Protein AF-D6Z616-F1 (afdb_monomer)

InterPro domains:
  IPR019534 Protein of unknown function DUF2452 [PF10504] (23-156)
  IPR019534 Protein of unknown function DUF2452 [PTHR14553] (30-149)

Mean predicted aligned error: 14.93 Å

Secondary structure (DSSP, 8-state):
--------PPP------------S-GGG-SS--STTSPPPPHHHHHHHHHHHHHHHHHHHHHHHHHHHHHHHHHHHHHHHHHHHHHHHHHHHHSB-SS---TT-EEEEEE-TTS-EEEESS-GGG-TT--SSEEEEEEEEPTTS-EEESS--SSHHHHHHHHHHHHHHHH--

Sequence (172 aa):
MNDDEKDKLPPAGSQKQSPTLYRGPDRRAPYPVSRMAPAFDLVDLARQIEDADRLIGTSVGGKLQVIAEQVRQLRRQAHEILDNARRDQELHRARCNFRRLPGHTYHLYRRPDGESYFSMLAPEDWRDGPPHEYAGSWRLEADQSWTPMGQGDESGDSEEQQALLSALLEKR

Nearest PDB structures (foldseek):
  1yu2-assembly1_A  TM=6.791E-01  e=6.336E-01  Bordetella phage BMP-1
  2iou-assembly1_D  TM=6.716E-01  e=7.177E-01  Rauchvirus BPP1
  1yu1-assembly1_A-3  TM=6.724E-01  e=8.653E-01  Rauchvirus BPP1
  4b9x-assembly1_A  TM=2.921E-01  e=3.204E+00  Mus musculus

Solvent-accessible surface area (backbone atoms only — not comparable to full-atom values): 10690 Å² total; per-residue (Å²): 143,78,83,80,92,68,83,78,71,78,80,91,65,85,74,80,73,73,78,80,73,83,85,70,63,68,95,71,47,97,57,81,83,52,95,85,45,79,84,81,51,72,66,58,55,51,49,51,51,51,53,48,51,51,52,47,52,55,52,50,52,54,52,52,49,52,52,52,51,51,53,51,50,54,49,51,53,52,50,54,54,51,53,49,53,50,52,35,50,55,59,69,67,35,46,62,96,66,86,89,56,62,79,40,64,36,24,37,30,37,44,96,89,67,53,44,31,54,38,79,60,52,66,82,71,34,93,87,47,58,96,46,53,78,75,40,33,33,30,33,37,89,87,69,45,65,46,77,72,60,74,96,84,63,68,66,60,54,54,51,50,50,52,51,52,51,56,63,66,67,73,115

Radius of gyration: 35.46 Å; Cα contacts (8 Å, |Δi|>4): 122; chains: 1; bounding box: 69×42×90 Å

Organism: Desulfurivibrio alkaliphilus (strain DSM 19089 / UNIQEM U267 / AHT2) (NCBI:txid589865)

Foldseek 3Di:
DDDDPDDDDPDPDPPPPDPDADPDDQVPGPDHPDPPDDDDDPVVVVVVVVVVVVVVVVVVVVVVVVVVVVVVVVVVVVVVVVVQVVVLVVVVPADEPDDDDAPAKWWWFADPVGGIHIDSDDQVNDPVGDPGHTPFMWGQHPVRGTDTPDDPDCPVVVVVVVVVVVVVVVPD

pLDDT: mean 81.72, std 16.9, range [38.5, 98.25]

Structure (mmCIF, N/CA/C/O backbone):
data_AF-D6Z616-F1
#
_entry.id   AF-D6Z616-F1
#
loop_
_atom_site.group_PDB
_atom_site.id
_atom_site.type_symbol
_atom_site.label_atom_id
_atom_site.label_alt_id
_atom_site.label_comp_id
_atom_site.label_asym_id
_atom_site.label_entity_id
_atom_site.label_seq_id
_atom_site.pdbx_PDB_ins_code
_atom_site.Cartn_x
_atom_site.Cartn_y
_atom_site.Cartn_z
_atom_site.occupancy
_atom_site.B_iso_or_equiv
_atom_site.auth_seq_id
_atom_site.auth_comp_id
_atom_site.auth_asym_id
_atom_site.auth_atom_id
_atom_site.pdbx_PDB_model_num
ATOM 1 N N . MET A 1 1 ? -28.692 26.395 -48.668 1.00 38.97 1 MET A N 1
ATOM 2 C CA . MET A 1 1 ? -27.998 27.662 -48.372 1.00 38.97 1 MET A CA 1
ATOM 3 C C . MET A 1 1 ? -27.220 27.463 -47.081 1.00 38.97 1 MET A C 1
ATOM 5 O O . MET A 1 1 ? -27.814 27.581 -46.022 1.00 38.97 1 MET A O 1
ATOM 9 N N . ASN A 1 2 ? -25.964 27.055 -47.021 1.00 38.50 2 ASN A N 1
ATOM 10 C CA . ASN A 1 2 ? -24.908 26.682 -47.967 1.00 38.50 2 ASN A CA 1
ATOM 11 C C . ASN A 1 2 ? -24.137 25.587 -47.191 1.00 38.50 2 ASN A C 1
ATOM 13 O O . ASN A 1 2 ? -23.947 25.738 -45.987 1.00 38.50 2 ASN A O 1
ATOM 17 N N . ASP A 1 3 ? -24.034 24.370 -47.711 1.00 41.19 3 ASP A N 1
ATOM 18 C CA . ASP A 1 3 ? -22.945 23.882 -48.573 1.00 41.19 3 ASP A CA 1
ATOM 19 C C . ASP A 1 3 ? -21.604 23.718 -47.839 1.00 41.19 3 ASP A C 1
ATOM 21 O O . ASP A 1 3 ? -20.953 24.687 -47.458 1.00 41.19 3 ASP A O 1
ATOM 25 N N . ASP A 1 4 ? -21.214 22.444 -47.724 1.00 44.94 4 ASP A N 1
ATOM 26 C CA . ASP A 1 4 ? -19.854 21.950 -47.952 1.00 44.94 4 ASP A CA 1
ATOM 27 C C . ASP A 1 4 ? -18.718 22.539 -47.097 1.00 44.94 4 ASP A C 1
ATOM 29 O O . ASP A 1 4 ? -17.828 23.239 -47.585 1.00 44.94 4 ASP A O 1
ATOM 33 N N . GLU A 1 5 ? -18.624 22.092 -45.843 1.00 50.38 5 GLU A N 1
ATOM 34 C CA . GLU A 1 5 ? -17.333 22.036 -45.146 1.00 50.38 5 GLU A CA 1
ATOM 35 C C . GLU A 1 5 ? -16.535 20.823 -45.662 1.00 50.38 5 GLU A C 1
ATOM 37 O O . GLU A 1 5 ? -16.403 19.785 -45.014 1.00 50.38 5 GLU A O 1
ATOM 42 N N . LYS A 1 6 ? -16.064 20.937 -46.912 1.00 44.47 6 LYS A N 1
ATOM 43 C CA . LYS A 1 6 ? -15.173 19.965 -47.547 1.00 44.47 6 LYS A CA 1
ATOM 44 C C . LYS A 1 6 ? -13.831 19.919 -46.826 1.00 44.47 6 LYS A C 1
ATOM 46 O O . LYS A 1 6 ? -13.030 20.848 -46.913 1.00 44.47 6 LYS A O 1
ATOM 51 N N . ASP A 1 7 ? -13.595 18.788 -46.175 1.00 50.53 7 ASP A N 1
ATOM 52 C CA . ASP A 1 7 ? -12.426 17.927 -46.370 1.00 50.53 7 ASP A CA 1
ATOM 53 C C . ASP A 1 7 ? -11.197 18.647 -46.958 1.00 50.53 7 ASP A C 1
ATOM 55 O O . ASP A 1 7 ? -10.938 18.637 -48.165 1.00 50.53 7 ASP A O 1
ATOM 59 N N . LYS A 1 8 ? -10.435 19.322 -46.092 1.00 52.72 8 LYS A N 1
ATOM 60 C CA . LYS A 1 8 ? -9.136 19.892 -46.452 1.00 52.72 8 LYS A CA 1
ATOM 61 C C . LYS A 1 8 ? -8.039 18.932 -46.009 1.00 52.72 8 LYS A C 1
ATOM 63 O O . LYS A 1 8 ? -7.319 19.172 -45.043 1.00 52.72 8 LYS A O 1
ATOM 68 N N . LEU A 1 9 ? -7.927 17.834 -46.755 1.00 52.28 9 LEU A N 1
ATOM 69 C CA . LEU A 1 9 ? -6.715 17.022 -46.819 1.00 52.28 9 LEU A CA 1
ATOM 70 C C . LEU A 1 9 ? -5.508 17.968 -47.009 1.00 52.28 9 LEU A C 1
ATOM 72 O O . LEU A 1 9 ? -5.563 18.839 -47.888 1.00 52.28 9 LEU A O 1
ATOM 76 N N . PRO A 1 10 ? -4.417 17.854 -46.227 1.00 50.47 10 PRO A N 1
ATOM 77 C CA . PRO A 1 10 ? -3.225 18.643 -46.507 1.00 50.47 10 PRO A CA 1
ATOM 78 C C . PRO A 1 10 ? -2.714 18.281 -47.911 1.00 50.47 10 PRO A C 1
ATOM 80 O O . PRO A 1 10 ? -2.765 17.106 -48.291 1.00 50.47 10 PRO A O 1
ATOM 83 N N . PRO A 1 11 ? -2.240 19.251 -48.716 1.00 45.84 11 PRO A N 1
ATOM 84 C CA . PRO A 1 11 ? -1.792 18.956 -50.067 1.00 45.84 11 PRO A CA 1
ATOM 85 C C . PRO A 1 11 ? -0.631 17.961 -50.006 1.00 45.84 11 PRO A C 1
ATOM 87 O O . PRO A 1 11 ? 0.414 18.244 -49.418 1.00 45.84 11 PRO A O 1
ATOM 90 N N . ALA A 1 12 ? -0.826 16.800 -50.635 1.00 50.97 12 ALA A N 1
ATOM 91 C CA . ALA A 1 12 ? 0.208 15.818 -50.925 1.00 50.97 12 ALA A CA 1
ATOM 92 C C . ALA A 1 12 ? 1.212 16.422 -51.920 1.00 50.97 12 ALA A C 1
ATOM 94 O O . ALA A 1 12 ? 1.193 16.157 -53.117 1.00 50.97 12 ALA A O 1
ATOM 95 N N . GLY A 1 13 ? 2.071 17.297 -51.414 1.00 41.56 13 GLY A N 1
ATOM 96 C CA . GLY A 1 13 ? 3.247 17.789 -52.099 1.00 41.56 13 GLY A CA 1
ATOM 97 C C . GLY A 1 13 ? 4.458 17.270 -51.353 1.00 41.56 13 GLY A C 1
ATOM 98 O O . GLY A 1 13 ? 4.927 17.923 -50.425 1.00 41.56 13 GLY A O 1
ATOM 99 N N . SER A 1 14 ? 4.986 16.111 -51.754 1.00 50.91 14 SER A N 1
ATOM 100 C CA . SER A 1 14 ? 6.368 15.758 -51.435 1.00 50.91 14 SER A CA 1
ATOM 101 C C . SER A 1 14 ? 7.258 16.810 -52.089 1.00 50.91 14 SER A C 1
ATOM 103 O O . SER A 1 14 ? 7.659 16.676 -53.246 1.00 50.91 14 SER A O 1
ATOM 105 N N . GLN A 1 15 ? 7.529 17.901 -51.372 1.00 50.81 15 GLN A N 1
ATOM 106 C CA . GLN A 1 15 ? 8.602 18.809 -51.730 1.00 50.81 15 GLN A CA 1
ATOM 107 C C . GLN A 1 15 ? 9.867 17.955 -51.735 1.00 50.81 15 GLN A C 1
ATOM 109 O O . GLN A 1 15 ? 10.349 17.545 -50.680 1.00 50.81 15 GLN A O 1
ATOM 114 N N . LYS A 1 16 ? 10.370 17.623 -52.929 1.00 52.03 16 LYS A N 1
ATOM 115 C CA . LYS A 1 16 ? 11.712 17.068 -53.094 1.00 52.03 16 LYS A CA 1
ATOM 116 C C . LYS A 1 16 ? 12.668 18.152 -52.616 1.00 52.03 16 LYS A C 1
ATOM 118 O O . LYS A 1 16 ? 13.060 19.020 -53.389 1.00 52.03 16 LYS A O 1
ATOM 123 N N . GLN A 1 17 ? 12.963 18.155 -51.321 1.00 57.00 17 GLN A N 1
ATOM 124 C CA . GLN A 1 17 ? 14.024 18.971 -50.766 1.00 57.00 17 GLN A CA 1
ATOM 125 C C . GLN A 1 17 ? 15.309 18.468 -51.412 1.00 57.00 17 GLN A C 1
ATOM 127 O O . GLN A 1 17 ? 15.776 17.368 -51.118 1.00 57.00 17 GLN A O 1
ATOM 132 N N . SER A 1 18 ? 15.825 19.234 -52.372 1.00 48.22 18 SER A N 1
ATOM 133 C CA . SER A 1 18 ? 17.138 18.980 -52.949 1.00 48.22 18 SER A CA 1
ATOM 134 C C . SER A 1 18 ? 18.137 18.908 -51.794 1.00 48.22 18 SER A C 1
ATOM 136 O O . SER A 1 18 ? 18.150 19.832 -50.975 1.00 48.22 18 SER A O 1
ATOM 138 N N . PRO A 1 19 ? 18.936 17.834 -51.675 1.00 65.12 19 PRO A N 1
ATOM 139 C CA . PRO A 1 19 ? 19.834 17.686 -50.544 1.00 65.12 19 PRO A CA 1
ATOM 140 C C . PRO A 1 19 ? 20.798 18.872 -50.518 1.00 65.12 19 PRO A C 1
ATOM 142 O O . PRO A 1 19 ? 21.464 19.174 -51.511 1.00 65.12 19 PRO A O 1
ATOM 145 N N . THR A 1 20 ? 20.842 19.573 -49.387 1.00 75.12 20 THR A N 1
ATOM 146 C CA . THR A 1 20 ? 21.771 20.681 -49.176 1.00 75.12 20 THR A CA 1
ATOM 147 C C . THR A 1 20 ? 23.192 20.133 -49.262 1.00 75.12 20 THR A C 1
ATOM 149 O O . THR A 1 20 ? 23.643 19.424 -48.364 1.00 75.12 20 THR A O 1
ATOM 152 N N . LEU A 1 21 ? 23.892 20.433 -50.359 1.00 73.19 21 LEU A N 1
ATOM 153 C CA . LEU A 1 21 ? 25.279 20.013 -50.548 1.00 73.19 21 LEU A CA 1
ATOM 154 C C . LEU A 1 21 ? 26.147 20.609 -49.437 1.00 73.19 21 LEU A C 1
ATOM 156 O O . LEU A 1 21 ? 26.070 21.807 -49.144 1.00 73.19 21 LEU A O 1
ATOM 160 N N . TYR A 1 22 ? 26.983 19.771 -48.826 1.00 81.44 22 TYR A N 1
ATOM 161 C CA . TYR A 1 22 ? 27.905 20.207 -47.787 1.00 81.44 22 TYR A CA 1
ATOM 162 C C . TYR A 1 22 ? 28.922 21.190 -48.387 1.00 81.44 22 TYR A C 1
ATOM 164 O O . TYR A 1 22 ? 29.640 20.849 -49.323 1.00 81.44 22 TYR A O 1
ATOM 172 N N . ARG A 1 23 ? 28.974 22.421 -47.859 1.00 82.00 23 ARG A N 1
ATOM 173 C CA . ARG A 1 23 ? 29.867 23.505 -48.330 1.00 82.00 23 ARG A CA 1
ATOM 174 C C . ARG A 1 23 ? 31.095 23.741 -47.437 1.00 82.00 23 ARG A C 1
ATOM 176 O O . ARG A 1 23 ? 31.754 24.769 -47.562 1.00 82.00 23 ARG A O 1
ATOM 183 N N . GLY A 1 24 ? 31.376 22.844 -46.493 1.00 85.38 24 GLY A N 1
ATOM 184 C CA . GLY A 1 24 ? 32.541 22.958 -45.611 1.00 85.38 24 GLY A CA 1
ATOM 185 C C . GLY A 1 24 ? 33.804 22.307 -46.192 1.00 85.38 24 GLY A C 1
ATOM 186 O O . GLY A 1 24 ? 33.772 21.779 -47.299 1.00 85.38 24 GLY A O 1
ATOM 187 N N . PRO A 1 25 ? 34.919 22.311 -45.440 1.00 86.31 25 PRO A N 1
ATOM 188 C CA . PRO A 1 25 ? 36.168 21.689 -45.874 1.00 86.31 25 PRO A CA 1
ATOM 189 C C . PRO A 1 25 ? 36.011 20.191 -46.171 1.00 86.31 25 PRO A C 1
ATOM 191 O O . PRO A 1 25 ? 35.460 19.462 -45.348 1.00 86.31 25 PRO A O 1
ATOM 194 N N . ASP A 1 26 ? 36.605 19.729 -47.270 1.00 81.19 26 ASP A N 1
ATOM 195 C CA . ASP A 1 26 ? 36.571 18.355 -47.803 1.00 81.19 26 ASP A CA 1
ATOM 196 C C . ASP A 1 26 ? 36.727 17.240 -46.756 1.00 81.19 26 ASP A C 1
ATOM 198 O O . ASP A 1 26 ? 35.978 16.268 -46.744 1.00 81.19 26 ASP A O 1
ATOM 202 N N . ARG A 1 27 ? 37.651 17.406 -45.804 1.00 76.75 27 ARG A N 1
ATOM 203 C CA . ARG A 1 27 ? 37.915 16.447 -44.711 1.00 76.75 27 ARG A CA 1
ATOM 204 C C . ARG A 1 27 ? 36.764 16.254 -43.711 1.00 76.75 27 ARG A C 1
ATOM 206 O O . ARG A 1 27 ? 36.860 15.403 -42.837 1.00 76.75 27 ARG A O 1
ATOM 213 N N . ARG A 1 28 ? 35.735 17.099 -43.766 1.00 79.50 28 ARG A N 1
ATOM 214 C CA . ARG A 1 28 ? 34.534 17.045 -42.916 1.00 79.50 28 ARG A CA 1
ATOM 215 C C . ARG A 1 28 ? 33.273 16.730 -43.726 1.00 79.50 28 ARG A C 1
ATOM 217 O O . ARG A 1 28 ? 32.178 16.783 -43.168 1.00 79.50 28 ARG A O 1
ATOM 224 N N . ALA A 1 29 ? 33.413 16.446 -45.022 1.00 80.38 29 ALA A N 1
ATOM 225 C CA . ALA A 1 29 ? 32.287 16.059 -45.852 1.00 80.38 29 ALA A CA 1
ATOM 226 C C . ALA A 1 29 ? 31.724 14.701 -45.383 1.00 80.38 29 ALA A C 1
ATOM 228 O O . ALA A 1 29 ? 32.499 13.792 -45.087 1.00 80.38 29 ALA A O 1
ATOM 229 N N . PRO A 1 30 ? 30.390 14.540 -45.323 1.00 75.50 30 PRO A N 1
ATOM 230 C CA . PRO A 1 30 ? 29.745 13.291 -44.906 1.00 75.50 30 PRO A CA 1
ATOM 231 C C . PRO A 1 30 ? 29.775 12.195 -45.991 1.00 75.50 30 PRO A C 1
ATOM 233 O O . PRO A 1 30 ? 29.226 11.117 -45.797 1.00 75.50 30 PRO A O 1
ATOM 236 N N . TYR A 1 31 ? 30.390 12.476 -47.139 1.00 74.50 31 TYR A N 1
ATOM 237 C CA . TYR A 1 31 ? 30.559 11.589 -48.288 1.00 74.50 31 TYR A CA 1
ATOM 238 C C . TYR A 1 31 ? 31.991 11.736 -48.818 1.00 74.50 31 TYR A C 1
ATOM 240 O O . TYR A 1 31 ? 32.606 12.791 -48.629 1.00 74.50 31 TYR A O 1
ATOM 248 N N . PRO A 1 32 ? 32.556 10.717 -49.484 1.00 78.56 32 PRO A N 1
ATOM 249 C CA . PRO A 1 32 ? 33.906 10.823 -50.009 1.00 78.56 32 PRO A CA 1
ATOM 250 C C . PRO A 1 32 ? 33.983 11.864 -51.123 1.00 78.56 32 PRO A C 1
ATOM 252 O O . PRO A 1 32 ? 33.198 11.873 -52.067 1.00 78.56 32 PRO A O 1
ATOM 255 N N . VAL A 1 33 ? 34.990 12.719 -51.018 1.00 81.75 33 VAL A N 1
ATOM 256 C CA . VAL A 1 33 ? 35.291 13.783 -51.986 1.00 81.75 33 VAL A CA 1
ATOM 257 C C . VAL A 1 33 ? 36.587 13.515 -52.763 1.00 81.75 33 VAL A C 1
ATOM 259 O O . VAL A 1 33 ? 36.999 14.322 -53.588 1.00 81.75 33 VAL A O 1
ATOM 262 N N . SER A 1 34 ? 37.229 12.362 -52.533 1.00 81.19 34 SER A N 1
ATOM 263 C CA . SER A 1 34 ? 38.479 11.943 -53.181 1.00 81.19 34 SER A CA 1
ATOM 264 C C . SER A 1 34 ? 38.357 10.552 -53.804 1.00 81.19 34 SER A C 1
ATOM 266 O O . SER A 1 34 ? 37.686 9.679 -53.262 1.00 81.19 34 SER A O 1
ATOM 268 N N . ARG A 1 35 ? 39.080 10.322 -54.910 1.00 73.88 35 ARG A N 1
ATOM 269 C CA . ARG A 1 35 ? 39.168 9.022 -55.605 1.00 73.88 35 ARG A CA 1
ATOM 270 C C . ARG A 1 35 ? 39.920 7.944 -54.816 1.00 73.88 35 ARG A C 1
ATOM 272 O O . ARG A 1 35 ? 39.786 6.773 -55.141 1.00 73.88 35 ARG A O 1
ATOM 279 N N . MET A 1 36 ? 40.718 8.337 -53.820 1.00 78.44 36 MET A N 1
ATOM 280 C CA . MET A 1 36 ? 41.416 7.411 -52.914 1.00 78.44 36 MET A CA 1
ATOM 281 C C . MET A 1 36 ? 40.661 7.175 -51.601 1.00 78.44 36 MET A C 1
ATOM 283 O O . MET A 1 36 ? 41.160 6.468 -50.729 1.00 78.44 36 MET A O 1
ATOM 287 N N . ALA A 1 37 ? 39.493 7.797 -51.425 1.00 70.31 37 ALA A N 1
ATOM 288 C CA . ALA A 1 37 ? 38.657 7.514 -50.271 1.00 70.31 37 ALA A CA 1
ATOM 289 C C . ALA A 1 37 ? 38.108 6.078 -50.36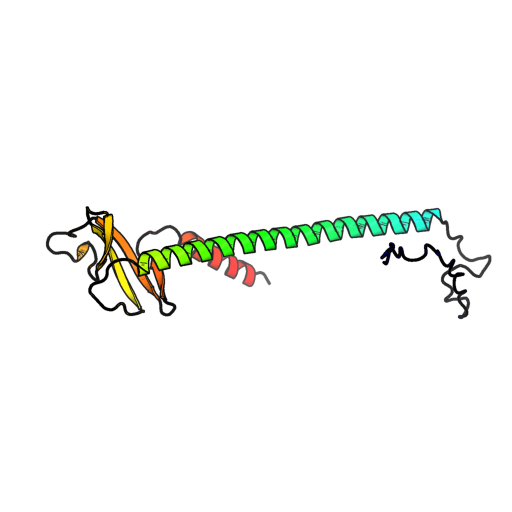8 1.00 70.31 37 ALA A C 1
ATOM 291 O O . ALA A 1 37 ? 37.876 5.596 -51.482 1.00 70.31 37 ALA A O 1
ATOM 292 N N . PRO A 1 38 ? 37.892 5.392 -49.233 1.00 69.19 38 PRO A N 1
ATOM 293 C CA . PRO A 1 38 ? 37.243 4.089 -49.243 1.00 69.19 38 PRO A CA 1
ATOM 294 C C . PRO A 1 38 ? 35.891 4.183 -49.963 1.00 69.19 38 PRO A C 1
ATOM 296 O O . PRO A 1 38 ? 35.141 5.145 -49.770 1.00 69.19 38 PRO A O 1
ATOM 299 N N . ALA A 1 39 ? 35.597 3.199 -50.814 1.00 68.19 39 ALA A N 1
ATOM 300 C CA . ALA A 1 39 ? 34.283 3.084 -51.427 1.00 68.19 39 ALA A CA 1
ATOM 301 C C . ALA A 1 39 ? 33.257 2.862 -50.308 1.00 68.19 39 ALA A C 1
ATOM 303 O O . ALA A 1 39 ? 33.395 1.930 -49.520 1.00 68.19 39 ALA A O 1
ATOM 304 N N . PHE A 1 40 ? 32.260 3.738 -50.210 1.00 66.69 40 PHE A N 1
ATOM 305 C CA . PHE A 1 40 ? 31.110 3.498 -49.347 1.00 66.69 40 PHE A CA 1
ATOM 306 C C . PHE A 1 40 ? 30.190 2.538 -50.095 1.00 66.69 40 PHE A C 1
ATOM 308 O O . PHE A 1 40 ? 29.704 2.861 -51.180 1.00 66.69 40 PHE A O 1
ATOM 315 N N . ASP A 1 41 ? 29.987 1.348 -49.543 1.00 76.62 41 ASP A N 1
ATOM 316 C CA . ASP A 1 41 ? 28.993 0.425 -50.065 1.00 76.62 41 ASP A CA 1
ATOM 317 C C . ASP A 1 41 ? 27.630 0.794 -49.468 1.00 76.62 41 ASP A C 1
ATOM 319 O O . ASP A 1 41 ? 27.459 0.860 -48.248 1.00 76.62 41 ASP A O 1
ATOM 323 N N . LEU A 1 42 ? 26.642 1.054 -50.329 1.00 75.81 42 LEU A N 1
ATOM 324 C CA . LEU A 1 42 ? 25.258 1.262 -49.893 1.00 75.81 42 LEU A CA 1
ATOM 325 C C . LEU A 1 42 ? 24.748 0.052 -49.100 1.00 75.81 42 LEU A C 1
ATOM 327 O O . LEU A 1 42 ? 23.923 0.214 -48.203 1.00 75.81 42 LEU A O 1
ATOM 331 N N . VAL A 1 43 ? 25.270 -1.141 -49.400 1.00 82.19 43 VAL A N 1
ATOM 332 C CA . VAL A 1 43 ? 24.969 -2.373 -48.671 1.00 82.19 43 VAL A CA 1
ATOM 333 C C . VAL A 1 43 ? 25.522 -2.328 -47.243 1.00 82.19 43 VAL A C 1
ATOM 335 O O . VAL A 1 43 ? 24.826 -2.747 -46.320 1.00 82.19 43 VAL A O 1
ATOM 338 N N . ASP A 1 44 ? 26.719 -1.777 -47.024 1.00 83.56 44 ASP A N 1
ATOM 339 C CA . ASP A 1 44 ? 27.305 -1.659 -45.681 1.00 83.56 44 ASP A CA 1
ATOM 340 C C . ASP A 1 44 ? 26.564 -0.626 -44.825 1.00 83.56 44 ASP A C 1
ATOM 342 O O . ASP A 1 44 ? 26.322 -0.867 -43.641 1.00 83.56 44 ASP A O 1
ATOM 346 N N . LEU A 1 45 ? 26.125 0.488 -45.426 1.00 82.75 45 LEU A N 1
ATOM 347 C CA . LEU A 1 45 ? 25.273 1.462 -44.737 1.00 82.75 45 LEU A CA 1
ATOM 348 C C . LEU A 1 45 ? 23.916 0.854 -44.364 1.00 82.75 45 LEU A C 1
ATOM 350 O O . LEU A 1 45 ? 23.449 1.040 -43.242 1.00 82.75 45 LEU A O 1
ATOM 354 N N . ALA A 1 46 ? 23.287 0.119 -45.285 1.00 86.00 46 ALA A N 1
ATOM 355 C CA . ALA A 1 46 ? 22.026 -0.564 -45.013 1.00 86.00 46 ALA A CA 1
ATOM 356 C C . ALA A 1 46 ? 22.176 -1.582 -43.871 1.00 86.00 46 ALA A C 1
ATOM 358 O O . ALA A 1 46 ? 21.348 -1.595 -42.963 1.00 86.00 46 ALA A O 1
ATOM 359 N N . ARG A 1 47 ? 23.273 -2.354 -43.861 1.00 88.50 47 ARG A N 1
ATOM 360 C CA . ARG A 1 47 ? 23.598 -3.297 -4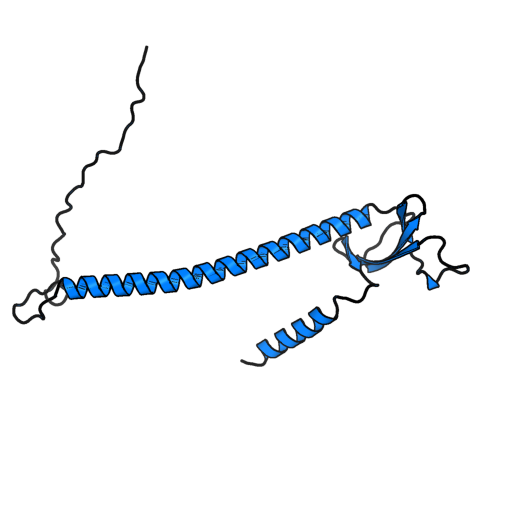2.780 1.00 88.50 47 ARG A CA 1
ATOM 361 C C . ARG A 1 47 ? 23.786 -2.584 -41.438 1.00 88.50 47 ARG A C 1
ATOM 363 O O . ARG A 1 47 ? 23.255 -3.031 -40.431 1.00 88.50 47 ARG A O 1
ATOM 370 N N . GLN A 1 48 ? 24.477 -1.443 -41.424 1.00 89.81 48 GLN A N 1
ATOM 371 C CA . GLN A 1 48 ? 24.660 -0.645 -40.208 1.00 89.81 48 GLN A CA 1
ATOM 372 C C . GLN A 1 48 ? 23.331 -0.106 -39.655 1.00 89.81 48 GLN A C 1
ATOM 374 O O . GLN A 1 48 ? 23.138 -0.088 -38.439 1.00 89.81 48 GLN A O 1
ATOM 379 N N . ILE A 1 49 ? 22.430 0.354 -40.529 1.00 89.62 49 ILE A N 1
ATOM 380 C CA . ILE A 1 49 ? 21.099 0.825 -40.123 1.00 89.62 49 ILE A CA 1
ATOM 381 C C . ILE A 1 49 ? 20.288 -0.339 -39.545 1.00 89.62 49 ILE A C 1
ATOM 383 O O . ILE A 1 49 ? 19.713 -0.197 -38.470 1.00 89.62 49 ILE A O 1
ATOM 387 N N . GLU A 1 50 ? 20.308 -1.499 -40.200 1.00 91.81 50 GLU A N 1
ATOM 388 C CA . GLU A 1 50 ? 19.624 -2.705 -39.725 1.00 91.81 50 GLU A CA 1
ATOM 389 C C . GLU A 1 50 ? 20.139 -3.157 -38.347 1.00 91.81 50 GLU A C 1
ATOM 391 O O . GLU A 1 50 ? 19.349 -3.434 -37.441 1.00 91.81 50 GLU A O 1
ATOM 396 N N . ASP A 1 51 ? 21.461 -3.171 -38.151 1.00 94.12 51 ASP A N 1
ATOM 397 C CA . ASP A 1 51 ? 22.076 -3.501 -36.865 1.00 94.12 51 ASP A CA 1
ATOM 398 C C . ASP A 1 51 ? 21.672 -2.498 -35.773 1.00 94.12 51 ASP A C 1
ATOM 400 O O . ASP A 1 51 ? 21.343 -2.893 -34.648 1.00 94.12 51 ASP A O 1
ATOM 404 N N . ALA A 1 52 ? 21.650 -1.200 -36.095 1.00 93.56 52 ALA A N 1
ATOM 405 C CA . ALA A 1 52 ? 21.214 -0.160 -35.169 1.00 93.56 52 ALA A CA 1
ATOM 406 C C . ALA A 1 52 ? 19.738 -0.330 -34.779 1.00 93.56 52 ALA A C 1
ATOM 408 O O . ALA A 1 52 ? 19.422 -0.320 -33.586 1.00 93.56 52 ALA A O 1
ATOM 409 N N . ASP A 1 53 ? 18.849 -0.558 -35.747 1.00 94.62 53 ASP A N 1
ATOM 410 C CA . ASP A 1 53 ? 17.421 -0.780 -35.509 1.00 94.62 53 ASP A CA 1
ATOM 411 C C . ASP A 1 53 ? 17.184 -2.027 -34.652 1.00 94.62 53 ASP A C 1
ATOM 413 O O . ASP A 1 53 ? 16.373 -2.007 -33.719 1.00 94.62 53 ASP A O 1
ATOM 417 N N . ARG A 1 54 ? 17.949 -3.100 -34.887 1.00 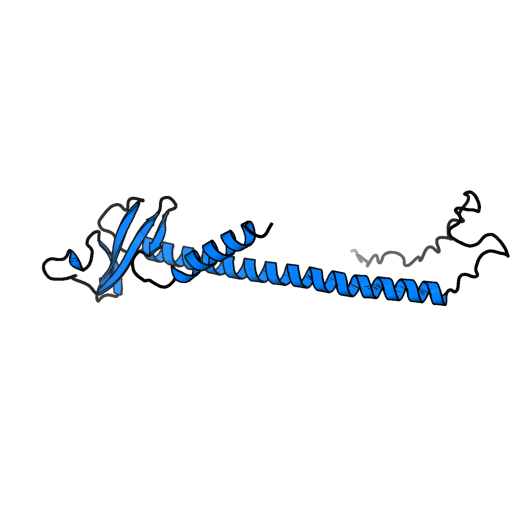93.75 54 ARG A N 1
ATOM 418 C CA . ARG A 1 54 ? 17.896 -4.315 -34.068 1.00 93.75 54 ARG A CA 1
ATOM 419 C C . ARG A 1 54 ? 18.289 -4.041 -32.617 1.00 93.75 54 ARG A C 1
ATOM 421 O O . ARG A 1 54 ? 17.591 -4.489 -31.705 1.00 93.75 54 ARG A O 1
ATOM 428 N N . LEU A 1 55 ? 19.385 -3.316 -32.385 1.00 95.06 55 LEU A N 1
ATOM 429 C CA . LEU A 1 55 ? 19.842 -2.961 -31.035 1.00 95.06 55 LEU A CA 1
ATOM 430 C C . LEU A 1 55 ? 18.869 -2.014 -30.324 1.00 95.06 55 LEU A C 1
ATOM 432 O O . LEU A 1 55 ? 18.636 -2.143 -29.120 1.00 95.06 55 LEU A O 1
ATOM 436 N N . ILE A 1 56 ? 18.272 -1.076 -31.060 1.00 95.56 56 ILE A N 1
ATOM 437 C CA . ILE A 1 56 ? 17.227 -0.199 -30.529 1.00 95.56 56 ILE A CA 1
ATOM 438 C C . ILE A 1 56 ? 16.011 -1.039 -30.138 1.00 95.56 56 ILE A C 1
ATOM 440 O O . ILE A 1 56 ? 15.514 -0.886 -29.024 1.00 95.56 56 ILE A O 1
ATOM 444 N N . GLY A 1 57 ? 15.576 -1.970 -30.989 1.00 94.44 57 GLY A N 1
ATOM 445 C CA . GLY A 1 57 ? 14.456 -2.865 -30.707 1.00 94.44 57 GLY A CA 1
ATOM 446 C C . GLY A 1 57 ? 14.658 -3.686 -29.430 1.00 94.44 57 GLY A C 1
ATOM 447 O O . GLY A 1 57 ? 13.770 -3.724 -28.576 1.00 94.44 57 GLY A O 1
ATOM 448 N N . THR A 1 58 ? 15.841 -4.282 -29.243 1.00 94.75 58 THR A N 1
ATOM 449 C CA . THR A 1 58 ? 16.151 -5.048 -28.022 1.00 94.75 58 THR A CA 1
ATOM 450 C C . THR A 1 58 ? 16.227 -4.151 -26.785 1.00 94.75 58 THR A C 1
ATOM 452 O O . THR A 1 58 ? 15.648 -4.484 -25.748 1.00 94.75 58 THR A O 1
ATOM 455 N N . SER A 1 59 ? 16.880 -2.988 -26.890 1.00 95.44 59 SER A N 1
ATOM 456 C CA . SER A 1 59 ? 17.004 -2.020 -25.792 1.00 95.44 59 SER A CA 1
ATOM 457 C C . SER A 1 59 ? 15.645 -1.466 -25.356 1.00 95.44 59 SER A C 1
ATOM 459 O O . SER A 1 59 ? 15.342 -1.414 -24.162 1.00 95.44 59 SER A O 1
ATOM 461 N N . VAL A 1 60 ? 14.799 -1.078 -26.314 1.00 97.50 60 VAL A N 1
ATOM 462 C CA . VAL A 1 60 ? 13.445 -0.568 -26.059 1.00 97.50 60 VAL A CA 1
ATOM 463 C C . VAL A 1 60 ? 12.568 -1.661 -25.457 1.00 97.50 60 VAL A C 1
ATOM 465 O O . VAL A 1 60 ? 11.896 -1.394 -24.463 1.00 97.50 60 VAL A O 1
ATOM 468 N N . GLY A 1 61 ? 12.623 -2.891 -25.978 1.00 96.06 61 GLY A N 1
ATOM 469 C CA . GLY A 1 61 ? 11.891 -4.030 -25.418 1.00 96.06 61 GLY A CA 1
ATOM 470 C C . GLY A 1 61 ? 12.217 -4.265 -23.940 1.00 96.06 61 GLY A C 1
ATOM 471 O O . GLY A 1 61 ? 11.307 -4.340 -23.114 1.00 96.06 61 GLY A O 1
ATOM 472 N N . GLY A 1 62 ? 13.506 -4.273 -23.584 1.00 96.06 62 GLY A N 1
ATOM 473 C CA . GLY A 1 62 ? 13.946 -4.411 -22.192 1.00 96.06 62 GLY A CA 1
ATOM 474 C C . GLY A 1 62 ? 13.469 -3.264 -21.291 1.00 96.06 62 GLY A C 1
ATOM 475 O O . GLY A 1 62 ? 12.962 -3.502 -20.196 1.00 96.06 62 GLY A O 1
ATOM 476 N N . LYS A 1 63 ? 13.558 -2.011 -21.757 1.00 96.88 63 LYS A N 1
ATOM 477 C CA . LYS A 1 63 ? 13.072 -0.842 -20.997 1.00 96.88 63 LYS A CA 1
ATOM 478 C C . LYS A 1 63 ? 11.559 -0.882 -20.780 1.00 96.88 63 LYS A C 1
ATOM 480 O O . LYS A 1 63 ? 11.094 -0.620 -19.673 1.00 96.88 63 LYS A O 1
ATOM 485 N N . LEU A 1 64 ? 10.793 -1.234 -21.812 1.00 98.12 64 LEU A N 1
ATOM 486 C CA . LEU A 1 64 ? 9.340 -1.372 -21.709 1.00 98.12 64 LEU A CA 1
ATOM 487 C C . LEU A 1 64 ? 8.943 -2.513 -20.769 1.00 98.12 64 LEU A C 1
ATOM 489 O O . LEU A 1 64 ? 7.963 -2.377 -20.042 1.00 98.12 64 LEU A O 1
ATOM 493 N N . GLN A 1 65 ? 9.715 -3.601 -20.723 1.00 97.81 65 GLN A N 1
ATOM 494 C CA . GLN A 1 65 ? 9.494 -4.685 -19.767 1.00 97.81 65 GLN A CA 1
ATOM 495 C C . GLN A 1 65 ? 9.661 -4.214 -18.314 1.00 97.81 65 GLN A C 1
ATOM 497 O O . GLN A 1 65 ? 8.822 -4.541 -17.475 1.00 97.81 65 GLN A O 1
ATOM 502 N N . VAL A 1 66 ? 10.691 -3.411 -18.020 1.00 97.69 66 VAL A N 1
ATOM 503 C CA . VAL A 1 66 ? 10.889 -2.818 -16.684 1.00 97.69 66 VAL A CA 1
ATOM 504 C C . VAL A 1 66 ? 9.713 -1.917 -16.307 1.00 97.69 66 VAL A C 1
ATOM 506 O O . VAL A 1 66 ? 9.153 -2.063 -15.221 1.00 97.69 66 VAL A O 1
ATOM 509 N N . ILE A 1 67 ? 9.290 -1.033 -17.216 1.00 97.75 67 ILE A N 1
ATOM 510 C CA . ILE A 1 67 ? 8.138 -0.146 -16.987 1.00 97.75 67 ILE A CA 1
ATOM 511 C C . ILE A 1 67 ? 6.865 -0.966 -16.746 1.00 97.75 67 ILE A C 1
ATOM 513 O O . ILE A 1 67 ? 6.093 -0.662 -15.838 1.00 97.75 67 ILE A O 1
ATOM 517 N N . ALA A 1 68 ? 6.640 -2.026 -17.525 1.00 97.56 68 ALA A N 1
ATOM 518 C CA . ALA A 1 68 ? 5.478 -2.890 -17.355 1.00 97.56 68 ALA A CA 1
ATOM 519 C C . ALA A 1 68 ? 5.452 -3.549 -15.969 1.00 97.56 68 ALA A C 1
ATOM 521 O O . ALA A 1 68 ? 4.385 -3.631 -15.359 1.00 97.56 68 ALA A O 1
ATOM 522 N N . GLU A 1 69 ? 6.603 -3.979 -15.448 1.00 98.00 69 GLU A N 1
ATOM 523 C CA . GLU A 1 69 ? 6.676 -4.549 -14.102 1.00 98.00 69 GLU A CA 1
ATOM 524 C C . GLU A 1 69 ? 6.415 -3.503 -13.016 1.00 98.00 69 GLU A C 1
ATOM 526 O O . GLU A 1 69 ? 5.625 -3.751 -12.106 1.00 98.00 69 GLU A O 1
ATOM 531 N N . GLN A 1 70 ? 6.971 -2.300 -13.156 1.00 97.88 70 GLN A N 1
ATOM 532 C CA . GLN A 1 70 ? 6.687 -1.189 -12.243 1.00 97.88 70 GLN A CA 1
ATOM 533 C C . GLN A 1 70 ? 5.192 -0.844 -12.218 1.00 97.88 70 GLN A C 1
ATOM 535 O O . GLN A 1 70 ? 4.609 -0.671 -11.152 1.00 97.88 70 GLN A O 1
ATOM 540 N N . VAL A 1 71 ? 4.526 -0.816 -13.377 1.00 98.00 71 VAL A N 1
ATOM 541 C CA . VAL A 1 71 ? 3.073 -0.590 -13.448 1.00 98.00 71 VAL A CA 1
ATOM 542 C C . VAL A 1 71 ? 2.298 -1.701 -12.735 1.00 98.00 71 VAL A C 1
ATOM 544 O O . VAL A 1 71 ? 1.300 -1.419 -12.072 1.00 98.00 71 VAL A O 1
ATOM 547 N N . ARG A 1 72 ? 2.731 -2.963 -12.834 1.00 97.75 72 ARG A N 1
ATOM 548 C CA . ARG A 1 72 ? 2.097 -4.068 -12.093 1.00 97.75 72 ARG A CA 1
ATOM 549 C C . ARG A 1 72 ? 2.287 -3.923 -10.588 1.00 97.75 72 ARG A C 1
ATOM 551 O O . ARG A 1 72 ? 1.325 -4.135 -9.856 1.00 97.75 72 ARG A O 1
ATOM 558 N N . GLN A 1 73 ? 3.481 -3.543 -10.140 1.00 97.75 73 GLN A N 1
ATOM 559 C CA . GLN A 1 73 ? 3.764 -3.264 -8.729 1.00 97.75 73 GLN A CA 1
ATOM 560 C C . GLN A 1 73 ? 2.867 -2.145 -8.198 1.00 97.75 73 GLN A C 1
ATOM 562 O O . GLN A 1 73 ? 2.149 -2.359 -7.227 1.00 97.75 73 GLN A O 1
ATOM 567 N N . LEU A 1 74 ? 2.809 -1.009 -8.901 1.00 98.25 74 LEU A N 1
ATOM 568 C CA . LEU A 1 74 ? 1.945 0.114 -8.529 1.00 98.25 74 LEU A CA 1
ATOM 569 C C . LEU A 1 74 ? 0.470 -0.289 -8.466 1.00 98.25 74 LEU A C 1
ATOM 571 O O . LEU A 1 74 ? -0.253 0.139 -7.572 1.00 98.25 74 LEU A O 1
ATOM 575 N N . ARG A 1 75 ? 0.013 -1.142 -9.392 1.00 98.00 75 ARG A N 1
ATOM 576 C CA . ARG A 1 75 ? -1.349 -1.681 -9.340 1.00 98.00 75 ARG A CA 1
ATOM 577 C C . ARG A 1 75 ? -1.574 -2.511 -8.083 1.00 98.00 75 ARG A C 1
ATOM 579 O O . ARG A 1 75 ? -2.602 -2.305 -7.454 1.00 98.00 75 ARG A O 1
ATOM 586 N N . ARG A 1 76 ? -0.663 -3.417 -7.710 1.00 97.50 76 ARG A N 1
ATOM 587 C CA . ARG A 1 76 ? -0.802 -4.221 -6.478 1.00 97.50 76 ARG A CA 1
ATOM 588 C C . ARG A 1 76 ? -0.890 -3.331 -5.241 1.00 97.50 76 ARG A C 1
ATOM 590 O O . ARG A 1 76 ? -1.875 -3.417 -4.519 1.00 97.50 76 ARG A O 1
ATOM 597 N N . GLN A 1 77 ? 0.035 -2.383 -5.110 1.00 96.88 77 GLN A N 1
ATOM 598 C CA . GLN A 1 77 ? 0.036 -1.415 -4.010 1.00 96.88 77 GLN A CA 1
ATOM 599 C C . GLN A 1 77 ? -1.269 -0.610 -3.950 1.00 96.88 77 GLN A C 1
ATOM 601 O O . GLN A 1 77 ? -1.822 -0.390 -2.879 1.00 96.88 77 GLN A O 1
ATOM 606 N N . ALA A 1 78 ? -1.806 -0.193 -5.101 1.00 97.19 78 ALA A N 1
ATOM 607 C CA . ALA A 1 78 ? -3.082 0.513 -5.137 1.00 97.19 78 ALA A CA 1
ATOM 608 C C . ALA A 1 78 ? -4.254 -0.357 -4.644 1.00 97.19 78 ALA A C 1
ATOM 610 O O . ALA A 1 78 ? -5.128 0.161 -3.953 1.00 97.19 78 ALA A O 1
ATOM 611 N N . HIS A 1 79 ? -4.279 -1.655 -4.969 1.00 97.31 79 HIS A N 1
ATOM 612 C CA . HIS A 1 79 ? -5.311 -2.567 -4.459 1.00 97.31 79 HIS A CA 1
ATOM 613 C C . HIS A 1 79 ? -5.182 -2.757 -2.944 1.00 97.31 79 HIS A C 1
ATOM 615 O O . HIS A 1 79 ? -6.177 -2.620 -2.243 1.00 97.31 79 HIS A O 1
ATOM 621 N N . GLU A 1 80 ? -3.966 -2.959 -2.435 1.00 95.81 80 GLU A N 1
ATOM 622 C CA . GLU A 1 80 ? -3.701 -3.078 -0.993 1.00 95.81 80 GLU A CA 1
ATOM 623 C C . GLU A 1 80 ? -4.180 -1.838 -0.224 1.00 95.81 80 GLU A C 1
ATOM 625 O O . GLU A 1 80 ? -4.877 -1.952 0.783 1.00 95.81 80 GLU A O 1
ATOM 630 N N . ILE A 1 81 ? -3.883 -0.636 -0.731 1.00 95.19 81 ILE A N 1
ATOM 631 C CA . ILE A 1 81 ? -4.345 0.623 -0.128 1.00 95.19 81 ILE A CA 1
ATOM 632 C C . ILE A 1 81 ? -5.878 0.698 -0.107 1.00 95.19 81 ILE A C 1
ATOM 634 O O . ILE A 1 81 ? -6.457 1.135 0.888 1.00 95.19 81 ILE A O 1
ATOM 638 N N . LEU A 1 82 ? -6.549 0.280 -1.184 1.00 95.75 82 LEU A N 1
ATOM 639 C CA . LEU A 1 82 ? -8.012 0.289 -1.259 1.00 95.75 82 LEU A CA 1
ATOM 640 C C . LEU A 1 82 ? -8.647 -0.718 -0.297 1.00 95.75 82 LEU A C 1
ATOM 642 O O . LEU A 1 82 ? -9.633 -0.384 0.363 1.00 95.75 82 LEU A O 1
ATOM 646 N N . ASP A 1 83 ? -8.082 -1.918 -0.189 1.00 95.69 83 ASP A N 1
ATOM 647 C CA . ASP A 1 83 ? -8.560 -2.950 0.729 1.00 95.69 83 ASP A CA 1
ATOM 648 C C . ASP A 1 83 ? -8.368 -2.521 2.187 1.00 95.69 83 ASP A C 1
ATOM 650 O O . ASP A 1 83 ? -9.284 -2.664 3.003 1.00 95.69 83 ASP A O 1
ATOM 654 N N . ASN A 1 84 ? -7.228 -1.900 2.501 1.00 92.94 84 ASN A N 1
ATOM 655 C CA . ASN A 1 84 ? -6.968 -1.313 3.813 1.00 92.94 84 ASN A CA 1
ATOM 656 C C . ASN A 1 84 ? -7.966 -0.197 4.132 1.00 92.94 84 ASN A C 1
ATOM 658 O O . ASN A 1 84 ? -8.628 -0.245 5.167 1.00 92.94 84 ASN A O 1
ATOM 662 N N . ALA A 1 85 ? -8.177 0.741 3.206 1.00 93.81 85 ALA A N 1
ATOM 663 C CA . ALA A 1 85 ? -9.144 1.819 3.386 1.00 93.81 85 ALA A CA 1
ATOM 664 C C . ALA A 1 85 ? -10.576 1.293 3.573 1.00 93.81 85 ALA A C 1
ATOM 666 O O . ALA A 1 85 ? -11.341 1.829 4.378 1.00 93.81 85 ALA A O 1
ATOM 667 N N . ARG A 1 86 ? -10.959 0.233 2.852 1.00 94.88 86 ARG A N 1
ATOM 668 C CA . ARG A 1 86 ? -12.262 -0.417 3.019 1.00 94.88 86 ARG A CA 1
ATOM 669 C C . ARG A 1 86 ? -12.395 -1.045 4.405 1.00 94.88 86 ARG A C 1
ATOM 671 O O . ARG A 1 86 ? -13.407 -0.816 5.066 1.00 94.88 86 ARG A O 1
ATOM 678 N N . ARG A 1 87 ? -11.388 -1.798 4.850 1.00 93.44 87 ARG A N 1
ATOM 679 C CA . ARG A 1 87 ? -11.361 -2.407 6.185 1.00 93.44 87 ARG A CA 1
ATOM 680 C C . ARG A 1 87 ? -11.469 -1.342 7.271 1.00 93.44 87 ARG A C 1
ATOM 682 O O . ARG A 1 87 ? -12.309 -1.459 8.160 1.00 93.44 87 ARG A O 1
ATOM 689 N N . ASP A 1 88 ? -10.696 -0.269 7.153 1.00 93.69 88 ASP A N 1
ATOM 690 C CA . ASP A 1 88 ? -10.728 0.846 8.095 1.00 93.69 88 ASP A CA 1
ATOM 691 C C . ASP A 1 88 ? -12.112 1.496 8.147 1.00 93.69 88 ASP A C 1
ATOM 693 O O . ASP A 1 88 ? -12.633 1.762 9.228 1.00 93.69 88 ASP A O 1
ATOM 697 N N . GLN A 1 89 ? -12.761 1.700 6.996 1.00 93.62 89 GLN A N 1
ATOM 698 C CA . GLN A 1 89 ? -14.135 2.206 6.947 1.00 93.62 89 GLN A CA 1
ATOM 699 C C . GLN A 1 89 ? -15.133 1.263 7.627 1.00 93.62 89 GLN A C 1
ATOM 701 O O . GLN A 1 89 ? -16.027 1.728 8.336 1.00 93.62 89 GLN A O 1
ATOM 706 N N . GLU A 1 90 ? -15.011 -0.048 7.419 1.00 92.19 90 GLU A N 1
ATOM 707 C CA . GLU A 1 90 ? -15.863 -1.052 8.064 1.00 92.19 90 GLU A CA 1
ATOM 708 C C . GLU A 1 90 ? -15.680 -1.038 9.593 1.00 92.19 90 GLU A C 1
ATOM 710 O O . GLU A 1 90 ? -16.668 -1.012 10.332 1.00 92.19 90 GLU A O 1
ATOM 715 N N . LEU A 1 91 ? -14.441 -0.933 10.079 1.00 92.75 91 LEU A N 1
ATOM 716 C CA . LEU A 1 91 ? -14.134 -0.791 11.506 1.00 92.75 91 LEU A CA 1
ATOM 717 C C . LEU A 1 91 ? -14.640 0.549 12.064 1.00 92.75 91 LEU A C 1
ATOM 719 O O . LEU A 1 91 ? -15.234 0.612 13.145 1.00 92.75 91 LEU A O 1
ATOM 723 N N . HIS A 1 92 ? -14.502 1.648 11.323 1.00 93.00 92 HIS A N 1
ATOM 724 C CA . HIS A 1 92 ? -15.069 2.945 11.714 1.00 93.00 92 HIS A CA 1
ATOM 725 C C . HIS A 1 92 ? -16.594 2.908 11.850 1.00 93.00 92 HIS A C 1
ATOM 727 O O . HIS A 1 92 ? -17.132 3.529 12.765 1.00 93.00 92 HIS A O 1
ATOM 733 N N . ARG A 1 93 ? -17.288 2.111 11.029 1.00 91.50 93 ARG A N 1
ATOM 734 C CA . ARG A 1 93 ? -18.748 1.921 11.102 1.00 91.50 93 ARG A CA 1
ATOM 735 C C . ARG A 1 93 ? -19.215 1.049 12.271 1.00 91.50 93 ARG A C 1
ATOM 737 O O . ARG A 1 93 ? -20.388 1.136 12.631 1.00 91.50 93 ARG A O 1
ATOM 744 N N . ALA A 1 94 ? -18.348 0.223 12.860 1.00 91.75 94 ALA A N 1
ATOM 745 C CA . ALA A 1 94 ? -18.716 -0.625 13.995 1.00 91.75 94 ALA A CA 1
ATOM 746 C C . ALA A 1 94 ? -19.262 0.210 15.167 1.00 91.75 94 ALA A C 1
ATOM 748 O O . ALA A 1 94 ? -18.795 1.322 15.433 1.00 91.75 94 ALA A O 1
ATOM 749 N N . ARG A 1 95 ? -20.246 -0.311 15.909 1.00 90.25 95 ARG A N 1
ATOM 750 C CA . ARG A 1 95 ? -20.830 0.447 17.026 1.00 90.25 95 ARG A CA 1
ATOM 751 C C . ARG A 1 95 ? -19.809 0.657 18.140 1.00 90.25 95 ARG A C 1
ATOM 753 O O . ARG A 1 95 ? -18.984 -0.206 18.431 1.00 90.25 95 ARG A O 1
ATOM 760 N N . CYS A 1 96 ? -19.865 1.820 18.775 1.00 87.69 96 CYS A N 1
ATOM 761 C CA . CYS A 1 96 ? -18.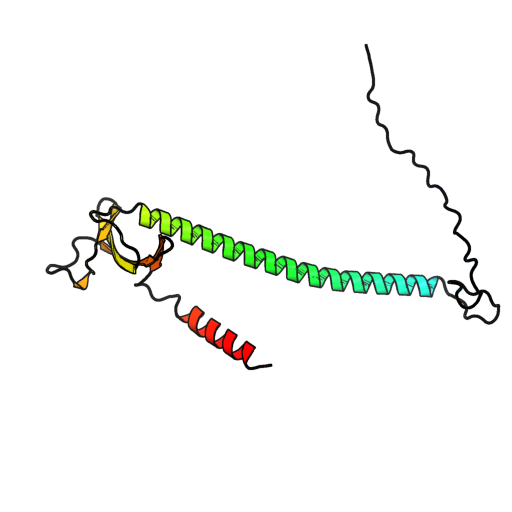939 2.188 19.834 1.00 87.69 96 CYS A CA 1
ATOM 762 C C . CYS A 1 96 ? -19.655 3.074 20.853 1.00 87.69 96 CYS A C 1
ATOM 764 O O . CYS A 1 96 ? -20.203 4.111 20.487 1.00 87.69 96 CYS A O 1
ATOM 766 N N . ASN A 1 97 ? -19.649 2.662 22.122 1.00 89.00 97 ASN A N 1
ATOM 767 C CA . ASN A 1 97 ? -20.297 3.403 23.213 1.00 89.00 97 ASN A CA 1
ATOM 768 C C . ASN A 1 97 ? -19.372 4.452 23.856 1.00 89.00 97 ASN A C 1
ATOM 770 O O . ASN A 1 97 ? -19.784 5.167 24.765 1.00 89.00 97 ASN A O 1
ATOM 774 N N . PHE A 1 98 ? -18.120 4.537 23.408 1.00 87.75 98 PHE A N 1
ATOM 775 C CA . PHE A 1 98 ? -17.109 5.465 23.906 1.00 87.75 98 PHE A CA 1
ATOM 776 C C . PHE A 1 98 ? -16.487 6.263 22.758 1.00 87.75 98 PHE A C 1
ATOM 778 O O . PHE A 1 98 ? -16.587 5.897 21.585 1.00 87.75 98 PHE A O 1
ATOM 785 N N . ARG A 1 99 ? -15.814 7.367 23.091 1.00 88.56 99 ARG A N 1
ATOM 786 C CA . ARG A 1 99 ? -15.017 8.112 22.116 1.00 88.56 99 ARG A CA 1
ATOM 787 C C . ARG A 1 99 ? -13.711 7.364 21.857 1.00 88.56 99 ARG A C 1
ATOM 789 O O . ARG A 1 99 ? -12.970 7.083 22.795 1.00 88.56 99 ARG A O 1
ATOM 796 N N . ARG A 1 100 ? -13.426 7.075 20.589 1.00 90.31 100 ARG A N 1
ATOM 797 C CA . ARG A 1 100 ? -12.168 6.447 20.174 1.00 90.31 100 ARG A CA 1
ATOM 798 C C . ARG A 1 100 ? -11.040 7.478 20.216 1.00 90.31 100 ARG A C 1
ATOM 800 O O . ARG A 1 100 ? -11.209 8.604 19.744 1.00 90.31 100 ARG A O 1
ATOM 807 N N . LEU A 1 101 ? -9.919 7.095 20.809 1.00 92.44 101 LEU A N 1
ATOM 808 C CA . LEU A 1 101 ? -8.716 7.899 20.976 1.00 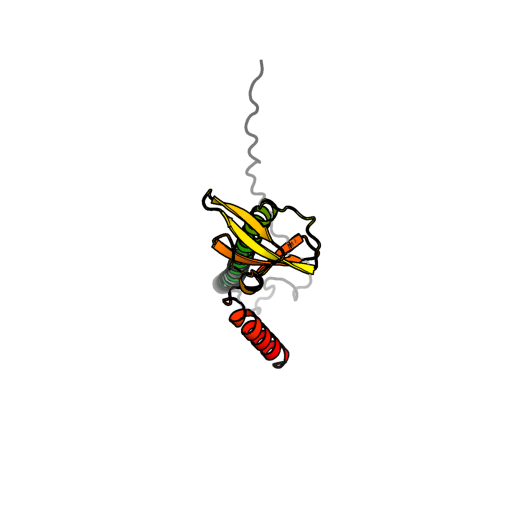92.44 101 LEU A CA 1
ATOM 809 C C . LEU A 1 101 ? -7.562 7.175 20.263 1.00 92.44 101 LEU A C 1
ATOM 811 O O . LEU A 1 101 ? -7.378 5.977 20.493 1.00 92.44 101 LEU A O 1
ATOM 815 N N . PRO A 1 102 ? -6.798 7.867 19.403 1.00 94.19 102 PRO A N 1
ATOM 816 C CA . PRO A 1 102 ? -5.596 7.298 18.802 1.00 94.19 102 PRO A CA 1
ATOM 817 C C . PRO A 1 102 ? -4.587 6.822 19.855 1.00 94.19 102 PRO A C 1
ATOM 819 O O . PRO A 1 102 ? -4.464 7.427 20.919 1.00 94.19 102 PRO A O 1
ATOM 822 N N . GLY A 1 103 ? -3.863 5.749 19.548 1.00 92.25 103 GLY A N 1
ATOM 823 C CA . GLY A 1 103 ? -2.883 5.097 20.418 1.00 92.25 103 GLY A CA 1
ATOM 824 C C . GLY A 1 103 ? -3.454 3.998 21.318 1.00 92.25 103 GLY A C 1
ATOM 825 O O . GLY A 1 103 ? -2.683 3.276 21.948 1.00 92.25 103 GLY A O 1
ATOM 826 N N . HIS A 1 104 ? -4.778 3.833 21.373 1.00 92.06 104 HIS A N 1
ATOM 827 C CA . HIS A 1 104 ? -5.420 2.793 22.176 1.00 92.06 104 HIS A CA 1
ATOM 828 C C . HIS A 1 104 ? -5.784 1.554 21.355 1.00 92.06 104 HIS A C 1
ATOM 830 O O . HIS A 1 104 ? -6.119 1.638 20.169 1.00 92.06 104 HIS A O 1
ATOM 836 N N . THR A 1 105 ? -5.750 0.404 22.028 1.00 93.31 105 THR A N 1
ATOM 837 C CA . THR A 1 105 ? -6.207 -0.880 21.493 1.00 93.31 105 THR A CA 1
ATOM 838 C C . THR A 1 105 ? -7.677 -1.093 21.828 1.00 93.31 105 THR A C 1
ATOM 840 O O . THR A 1 105 ? -8.122 -0.841 22.948 1.00 93.31 105 THR A O 1
ATOM 843 N N . TYR A 1 106 ? -8.421 -1.566 20.839 1.00 94.00 106 TYR A N 1
ATOM 844 C CA . TYR A 1 106 ? -9.836 -1.869 20.917 1.00 94.00 106 TYR A CA 1
ATOM 845 C C . TYR A 1 106 ? -10.091 -3.283 20.398 1.00 94.00 106 TYR A C 1
ATOM 847 O O . TYR A 1 106 ? -9.480 -3.736 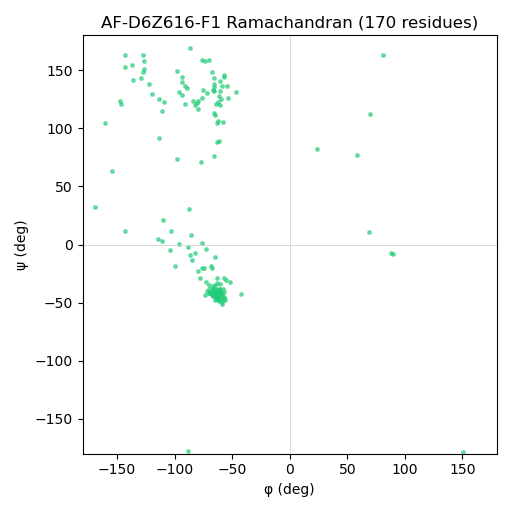19.432 1.00 94.00 106 TYR A O 1
ATOM 855 N N . HIS A 1 107 ? -11.029 -3.975 21.028 1.00 93.25 107 HIS A N 1
ATOM 856 C CA . HIS A 1 107 ? -11.371 -5.363 20.742 1.00 93.25 107 HIS A CA 1
ATOM 857 C C . HIS A 1 107 ? -12.745 -5.407 20.069 1.00 93.25 107 HIS A C 1
ATOM 859 O O . HIS A 1 107 ? -13.712 -4.869 20.619 1.00 93.25 107 HIS A O 1
ATOM 865 N N . LEU A 1 108 ? -12.841 -5.988 18.869 1.00 93.31 108 LEU A N 1
ATOM 866 C CA . LEU A 1 108 ? -14.109 -6.097 18.139 1.00 93.31 108 LEU A CA 1
ATOM 867 C C . LEU A 1 108 ? -14.811 -7.392 18.524 1.00 93.31 108 LEU A C 1
ATOM 869 O O . LEU A 1 108 ? -14.215 -8.470 18.514 1.00 93.31 108 LEU A O 1
ATOM 873 N N . TYR A 1 109 ? -16.105 -7.274 18.774 1.00 93.25 109 TYR A N 1
ATOM 874 C CA . TYR A 1 109 ? -16.985 -8.395 19.048 1.00 93.25 109 TYR A CA 1
ATOM 875 C C . TYR A 1 109 ? -18.185 -8.362 18.105 1.00 93.25 109 TYR A C 1
ATOM 877 O O . TYR A 1 109 ? -18.625 -7.287 17.681 1.00 93.25 109 TYR A O 1
ATOM 885 N N . ARG A 1 110 ? -18.735 -9.536 17.791 1.00 93.69 110 ARG A N 1
ATOM 886 C CA . ARG A 1 110 ? -19.899 -9.695 16.914 1.00 93.69 110 ARG A CA 1
ATOM 887 C C . ARG A 1 110 ? -21.097 -10.220 17.694 1.00 93.69 110 ARG A C 1
ATOM 889 O O . ARG A 1 110 ? -21.034 -11.262 18.343 1.00 93.69 110 ARG A O 1
ATOM 896 N N . ARG A 1 111 ? -22.207 -9.487 17.618 1.00 92.94 111 ARG A N 1
ATOM 897 C CA . ARG A 1 111 ? -23.486 -9.899 18.208 1.00 92.94 111 ARG A CA 1
ATOM 898 C C . ARG A 1 111 ? -24.129 -11.022 17.385 1.00 92.94 111 ARG A C 1
ATOM 900 O O . ARG A 1 111 ? -23.878 -11.094 16.182 1.00 92.94 111 ARG A O 1
ATOM 907 N N . PRO A 1 112 ? -25.029 -11.825 17.982 1.00 90.62 112 PRO A N 1
ATOM 908 C CA . PRO A 1 112 ? -25.816 -12.819 17.245 1.00 90.62 112 PRO A CA 1
ATOM 909 C C . PRO A 1 112 ? -26.610 -12.216 16.075 1.00 90.62 112 PRO A C 1
ATOM 911 O O . PRO A 1 112 ? -26.779 -12.863 15.049 1.00 90.62 112 PRO A O 1
ATOM 914 N N . ASP A 1 113 ? -27.021 -10.950 16.203 1.00 89.94 113 ASP A N 1
ATOM 915 C CA . ASP A 1 113 ? -27.750 -10.196 15.172 1.00 89.94 113 ASP A CA 1
ATOM 916 C C . ASP A 1 113 ? -26.866 -9.780 13.974 1.00 89.94 113 ASP A C 1
ATOM 918 O O . ASP A 1 113 ? -27.345 -9.165 13.024 1.00 89.94 113 ASP A O 1
ATOM 922 N N . GLY A 1 114 ? -25.560 -10.069 14.022 1.00 86.31 114 GLY A N 1
ATOM 923 C CA . GLY A 1 114 ? -24.581 -9.726 12.987 1.00 86.31 114 GLY A CA 1
ATOM 924 C C . GLY A 1 114 ? -23.938 -8.343 13.135 1.00 86.31 114 GLY A C 1
ATOM 925 O O . GLY A 1 114 ? -22.986 -8.040 12.417 1.00 86.31 114 GLY A O 1
ATOM 926 N N . GLU A 1 115 ? -24.396 -7.505 14.072 1.00 91.12 115 GLU A N 1
ATOM 927 C CA . GLU A 1 115 ? -23.770 -6.206 14.347 1.00 91.12 115 GLU A CA 1
ATOM 928 C C . GLU A 1 115 ? -22.407 -6.361 15.051 1.00 91.12 115 GLU A C 1
ATOM 930 O O . GLU A 1 115 ? -22.289 -7.032 16.082 1.00 91.12 115 GLU A O 1
ATOM 935 N N . SER A 1 116 ? -21.386 -5.673 14.533 1.00 93.06 116 SER A N 1
ATOM 936 C CA . SER A 1 116 ? -20.055 -5.586 15.148 1.00 93.06 116 SER A CA 1
ATOM 937 C C . SER A 1 116 ? -19.933 -4.348 16.043 1.00 93.06 116 SER A C 1
ATOM 939 O O . SER A 1 116 ? -20.381 -3.256 15.674 1.00 93.06 116 SER A O 1
ATOM 941 N N . TYR A 1 117 ? -19.285 -4.489 17.200 1.00 93.88 117 TYR A N 1
ATOM 942 C CA . TYR A 1 117 ? -19.035 -3.381 18.126 1.00 93.88 117 TYR A CA 1
ATOM 943 C C . TYR A 1 117 ? -17.665 -3.487 18.802 1.00 93.88 117 TYR A C 1
ATOM 945 O O . TYR A 1 117 ? -17.137 -4.581 18.992 1.00 93.88 117 TYR A O 1
ATOM 953 N N . PHE A 1 118 ? -17.102 -2.342 19.186 1.00 94.31 118 PHE A N 1
ATOM 954 C CA . PHE A 1 118 ? -15.832 -2.283 19.909 1.00 94.31 118 PHE A CA 1
ATOM 955 C C . PHE A 1 118 ? -16.015 -2.238 21.428 1.00 94.31 118 PHE A C 1
ATOM 957 O O . PHE A 1 118 ? -16.913 -1.569 21.946 1.00 94.31 118 PHE A O 1
ATOM 964 N N . SER A 1 119 ? -15.098 -2.896 22.134 1.00 91.50 119 SER A N 1
ATOM 965 C CA . SER A 1 119 ? -14.891 -2.814 23.581 1.00 91.50 119 SER A CA 1
ATOM 966 C C . SER A 1 119 ? -13.430 -2.475 23.890 1.00 91.50 119 SER A C 1
ATOM 968 O O . SER A 1 119 ? -12.542 -2.725 23.078 1.00 91.50 119 SER A O 1
ATOM 970 N N . MET A 1 120 ? -13.175 -1.923 25.076 1.00 90.88 120 MET A N 1
ATOM 971 C CA . MET A 1 120 ? -11.817 -1.750 25.613 1.00 90.88 120 MET A CA 1
ATOM 972 C C . MET A 1 120 ? -11.319 -2.984 26.380 1.00 90.88 120 MET A C 1
ATOM 974 O O . MET A 1 120 ? -10.157 -3.020 26.756 1.00 90.88 120 MET A O 1
ATOM 978 N N . LEU A 1 121 ? -12.190 -3.966 26.631 1.00 90.25 121 LEU A N 1
ATOM 979 C CA . LEU A 1 121 ? -11.851 -5.193 27.356 1.00 90.25 121 LEU A CA 1
ATOM 980 C C . LEU A 1 121 ? -11.457 -6.301 26.379 1.00 90.25 121 LEU A C 1
ATOM 982 O O . LEU A 1 121 ? -12.222 -6.599 25.447 1.00 90.25 121 LEU A O 1
ATOM 986 N N . ALA A 1 122 ? -10.299 -6.916 26.617 1.00 90.31 122 ALA A N 1
ATOM 987 C CA . ALA A 1 122 ? -9.869 -8.113 25.911 1.00 90.31 122 ALA A CA 1
ATOM 988 C C . ALA A 1 122 ? -10.734 -9.320 26.322 1.00 90.31 122 ALA A C 1
ATOM 990 O O . ALA A 1 122 ? -11.367 -9.272 27.382 1.00 90.31 122 ALA A O 1
ATOM 991 N N . PRO A 1 123 ? -10.804 -10.396 25.515 1.00 89.12 123 PRO A N 1
ATOM 992 C CA . PRO A 1 123 ? -11.567 -11.603 25.851 1.00 89.12 123 PRO A CA 1
ATOM 993 C C . PRO A 1 123 ? -11.239 -12.178 27.236 1.00 89.12 123 PRO A C 1
ATOM 995 O O . PRO A 1 123 ? -12.123 -12.703 27.910 1.00 89.12 123 PRO A O 1
ATOM 998 N N . GLU A 1 124 ? -9.990 -12.030 27.672 1.00 88.31 124 GLU A N 1
ATOM 999 C CA . GLU A 1 124 ? -9.453 -12.532 28.936 1.00 88.31 124 GLU A CA 1
ATOM 1000 C C . GLU A 1 124 ? -9.822 -11.651 30.141 1.00 88.31 124 GLU A C 1
ATOM 1002 O O . GLU A 1 124 ? -9.850 -12.133 31.271 1.00 88.31 124 GLU A O 1
ATOM 1007 N N . ASP A 1 125 ? -10.142 -10.375 29.911 1.00 89.81 125 ASP A N 1
ATOM 1008 C CA . ASP A 1 125 ? -10.491 -9.416 30.969 1.00 89.81 125 ASP A CA 1
ATOM 1009 C C . ASP A 1 125 ? -11.961 -9.524 31.410 1.00 89.81 125 ASP A C 1
ATOM 1011 O O . ASP A 1 125 ? -12.398 -8.871 32.367 1.00 89.81 125 ASP A O 1
ATOM 1015 N N . TRP A 1 126 ? -12.761 -10.337 30.716 1.00 88.38 126 TRP A N 1
ATOM 1016 C CA . TRP A 1 126 ? -14.151 -10.576 31.081 1.00 88.38 126 TRP A CA 1
ATOM 1017 C C . TRP A 1 126 ? -14.254 -11.593 32.218 1.00 88.38 126 TRP A C 1
ATOM 1019 O O . TRP A 1 126 ? -13.826 -12.736 32.091 1.00 88.38 126 TRP A O 1
ATOM 1029 N N . ARG A 1 127 ? -14.907 -11.201 33.318 1.00 82.88 127 ARG A N 1
ATOM 1030 C CA . ARG A 1 127 ? -15.061 -12.048 34.518 1.00 82.88 127 ARG A CA 1
ATOM 1031 C C . ARG A 1 127 ? -15.785 -13.371 34.254 1.00 82.88 127 ARG A C 1
ATOM 1033 O O . ARG A 1 127 ? -15.356 -14.394 34.771 1.00 82.88 127 ARG A O 1
ATOM 1040 N N . ASP A 1 128 ? -16.843 -13.333 33.447 1.00 84.00 128 ASP A N 1
ATOM 1041 C CA . ASP A 1 128 ? -17.674 -14.497 33.101 1.00 84.00 128 ASP A CA 1
ATOM 1042 C C . ASP A 1 128 ? -17.478 -14.925 31.631 1.00 84.00 128 ASP A C 1
ATOM 1044 O O . ASP A 1 128 ? -18.329 -15.591 31.043 1.00 84.00 128 ASP A O 1
ATOM 1048 N N . GLY A 1 129 ? -16.352 -14.524 31.027 1.00 81.12 129 GLY A N 1
ATOM 1049 C CA . GLY A 1 129 ? -16.080 -14.685 29.600 1.00 81.12 129 GLY A CA 1
ATOM 1050 C C . GLY A 1 129 ? -16.733 -13.606 28.722 1.00 81.12 129 GLY A C 1
ATOM 1051 O O . GLY A 1 129 ? -17.614 -12.863 29.172 1.00 81.12 129 GLY A O 1
ATOM 1052 N N . PRO A 1 130 ? -16.274 -13.458 27.466 1.00 85.12 130 PRO A N 1
ATOM 1053 C CA . PRO A 1 130 ? -16.782 -12.430 26.573 1.00 85.12 130 PRO A CA 1
ATOM 1054 C C . PRO A 1 130 ? -18.256 -12.698 26.235 1.00 85.12 130 PRO A C 1
ATOM 1056 O O . PRO A 1 130 ? -18.622 -13.827 25.907 1.00 85.12 130 PRO A O 1
ATOM 1059 N N . PRO A 1 131 ? -19.122 -11.670 26.258 1.00 85.88 131 PRO A N 1
ATOM 1060 C CA . PRO A 1 131 ? -20.558 -11.845 26.023 1.00 85.88 131 PRO A CA 1
ATOM 1061 C C . PRO A 1 131 ? -20.892 -12.261 24.581 1.00 85.88 131 PRO A C 1
ATOM 1063 O O . PRO A 1 131 ? -21.989 -12.746 24.305 1.00 85.88 131 PRO A O 1
ATOM 1066 N N . HIS A 1 132 ? -19.970 -12.023 23.648 1.00 91.31 132 HIS A N 1
ATOM 1067 C CA . HIS A 1 132 ? -20.161 -12.124 22.207 1.00 91.31 132 HIS A CA 1
ATOM 1068 C C . HIS A 1 132 ? -18.896 -12.677 21.535 1.00 91.31 132 HIS A C 1
ATOM 1070 O O . HIS A 1 132 ? -17.821 -12.670 22.136 1.00 91.31 132 HIS A O 1
ATOM 1076 N N . GLU A 1 133 ? -19.020 -13.156 20.293 1.00 92.25 133 GLU A N 1
ATOM 1077 C CA . GLU A 1 133 ? -17.901 -13.743 19.545 1.00 92.25 133 GLU A CA 1
ATOM 1078 C C . GLU A 1 133 ? -16.795 -12.702 19.348 1.00 92.25 133 GLU A C 1
ATOM 1080 O O . GLU A 1 133 ? -17.054 -11.588 18.885 1.00 92.25 133 GLU A O 1
ATOM 1085 N N . TYR A 1 134 ? -15.566 -13.061 19.712 1.00 92.31 134 TYR A N 1
ATOM 1086 C CA . TYR A 1 134 ? -14.400 -12.208 19.540 1.00 92.31 134 TYR A CA 1
ATOM 1087 C C . TYR A 1 134 ? -13.895 -12.282 18.097 1.00 92.31 134 TYR A C 1
ATOM 1089 O O . TYR A 1 134 ? -13.547 -13.355 17.610 1.00 92.31 134 TYR A O 1
ATOM 1097 N N . ALA A 1 135 ? -13.843 -11.133 17.423 1.00 90.88 135 ALA A N 1
ATOM 1098 C CA . ALA A 1 135 ? -13.423 -11.036 16.028 1.00 90.88 135 ALA A CA 1
ATOM 1099 C C . ALA A 1 135 ? -11.964 -10.577 15.865 1.00 90.88 135 ALA A C 1
ATOM 1101 O O . ALA A 1 135 ? -11.397 -10.755 14.791 1.00 90.88 135 ALA A O 1
ATOM 1102 N N . GLY A 1 136 ? -11.361 -9.971 16.894 1.00 92.50 136 GLY A N 1
ATOM 1103 C CA . GLY A 1 136 ? -9.965 -9.533 16.862 1.00 92.50 136 GLY A CA 1
ATOM 1104 C C . GLY A 1 136 ? -9.665 -8.321 17.745 1.00 92.50 136 GLY A C 1
ATOM 1105 O O . GLY A 1 136 ? -10.537 -7.764 18.421 1.00 92.50 136 GLY A O 1
ATOM 1106 N N . SER A 1 137 ? -8.409 -7.889 17.708 1.00 93.56 137 SER A N 1
ATOM 1107 C CA . SER A 1 137 ? -7.927 -6.676 18.372 1.00 93.56 137 SER A CA 1
ATOM 1108 C C . SER A 1 137 ? -7.317 -5.745 17.343 1.00 93.56 137 SER A C 1
ATOM 1110 O O . SER A 1 137 ? -6.552 -6.200 16.495 1.00 93.56 137 SER A O 1
ATOM 1112 N N . TRP A 1 138 ? -7.594 -4.451 17.452 1.00 94.38 138 TRP A N 1
ATOM 1113 C CA . TRP A 1 138 ? -7.019 -3.427 16.589 1.00 94.38 138 TRP A CA 1
ATOM 1114 C C . TRP A 1 138 ? -6.572 -2.221 17.401 1.00 94.38 138 TRP A C 1
ATOM 1116 O O . TRP A 1 138 ? -7.256 -1.795 18.330 1.00 94.38 138 TRP A O 1
ATOM 1126 N N . ARG A 1 139 ? -5.442 -1.633 17.024 1.00 94.44 139 ARG A N 1
ATOM 1127 C CA . ARG A 1 139 ? -4.973 -0.353 17.542 1.00 94.44 139 ARG A CA 1
ATOM 1128 C C . ARG A 1 139 ? -5.384 0.754 16.585 1.00 94.44 139 ARG A C 1
ATOM 1130 O O . ARG A 1 139 ? -5.170 0.636 15.382 1.00 94.44 139 ARG A O 1
ATOM 1137 N N . LEU A 1 140 ? -5.977 1.814 17.126 1.00 94.62 140 LEU A N 1
ATOM 1138 C CA . LEU A 1 140 ? -6.286 3.006 16.344 1.00 94.62 140 LEU A CA 1
ATOM 1139 C C . LEU A 1 140 ? -5.038 3.882 16.255 1.00 94.62 140 LEU A C 1
ATOM 1141 O O . LEU A 1 140 ? -4.541 4.340 17.283 1.00 94.62 140 LEU A O 1
ATOM 1145 N N . GLU A 1 141 ? -4.554 4.143 15.050 1.00 94.81 141 GLU A N 1
ATOM 1146 C CA . GLU A 1 141 ? -3.372 4.972 14.824 1.00 94.81 141 GLU A CA 1
ATOM 1147 C C . GLU A 1 141 ? -3.711 6.470 14.743 1.00 94.81 141 GLU A C 1
ATOM 1149 O O . GLU A 1 141 ? -4.873 6.888 14.675 1.00 94.81 141 GLU A O 1
ATOM 1154 N N . ALA A 1 142 ? -2.674 7.313 14.763 1.00 94.00 142 ALA A N 1
ATOM 1155 C CA . ALA A 1 142 ? -2.814 8.770 14.691 1.00 94.00 142 ALA A CA 1
ATOM 1156 C C . ALA A 1 142 ? -3.438 9.257 13.370 1.00 94.00 142 ALA A C 1
ATOM 1158 O O . ALA A 1 142 ? -4.123 10.281 13.356 1.00 94.00 142 ALA A O 1
ATOM 1159 N N . ASP A 1 143 ? -3.237 8.514 12.283 1.00 92.62 143 ASP A N 1
ATOM 1160 C CA . ASP A 1 143 ? -3.791 8.777 10.952 1.00 92.62 143 ASP A CA 1
ATOM 1161 C C . ASP A 1 143 ? -5.202 8.190 10.747 1.00 92.62 143 ASP A C 1
ATOM 1163 O O . ASP A 1 143 ? -5.737 8.260 9.644 1.00 92.62 143 ASP A O 1
ATOM 1167 N N . GLN A 1 144 ? -5.827 7.671 11.814 1.00 90.81 144 GLN A N 1
ATOM 1168 C CA . GLN A 1 144 ? -7.130 6.993 11.808 1.00 90.81 144 GLN A CA 1
ATOM 1169 C C . GLN A 1 144 ? -7.154 5.627 11.106 1.00 90.81 144 GLN A C 1
ATOM 1171 O O . GLN A 1 144 ? -8.247 5.078 10.925 1.00 90.81 144 GLN A O 1
ATOM 1176 N N . SER A 1 145 ? -6.000 5.062 10.750 1.00 92.94 145 SER A N 1
ATOM 1177 C CA . SER A 1 145 ? -5.914 3.671 10.299 1.00 92.94 145 SER A CA 1
ATOM 1178 C C . SER A 1 145 ? -6.017 2.692 11.473 1.00 92.94 145 SER A C 1
ATOM 1180 O O . SER A 1 145 ? -5.809 3.058 12.640 1.00 92.94 145 SER A O 1
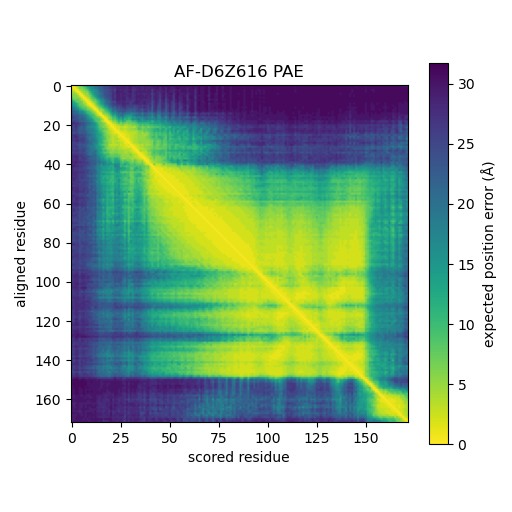ATOM 1182 N N . TRP A 1 146 ? -6.380 1.445 11.174 1.00 93.06 146 TRP A N 1
ATOM 1183 C CA . TRP A 1 146 ? -6.469 0.376 12.163 1.00 93.06 146 TRP A CA 1
ATOM 1184 C C . TRP A 1 146 ? -5.385 -0.675 11.947 1.00 93.06 146 TRP A C 1
ATOM 1186 O O . TRP A 1 146 ? -5.417 -1.434 10.980 1.00 93.06 146 TRP A O 1
ATOM 1196 N N . THR A 1 147 ? -4.479 -0.797 12.915 1.00 92.88 147 THR A N 1
ATOM 1197 C CA . THR A 1 147 ? -3.454 -1.848 12.913 1.00 92.88 147 THR A CA 1
ATOM 1198 C C . THR A 1 147 ? -3.980 -3.079 13.652 1.00 92.88 147 THR A C 1
ATOM 1200 O O . THR A 1 147 ? -4.318 -2.964 14.835 1.00 92.88 147 THR A O 1
ATOM 1203 N N . PRO A 1 148 ? -4.073 -4.264 13.022 1.00 92.12 148 PRO A N 1
ATOM 1204 C CA . PRO A 1 148 ? -4.457 -5.485 13.723 1.00 92.12 148 PRO A CA 1
ATOM 1205 C C . PRO A 1 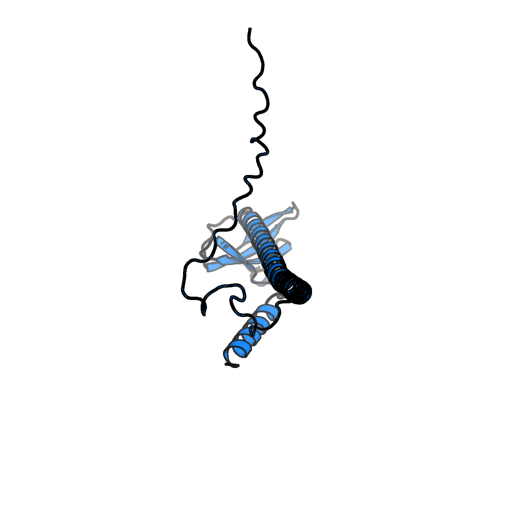148 ? -3.384 -5.869 14.756 1.00 92.12 148 PRO A C 1
ATOM 1207 O O . PRO A 1 148 ? -2.196 -5.900 14.460 1.00 92.12 148 PRO A O 1
ATOM 1210 N N . MET A 1 149 ? -3.811 -6.172 15.981 1.00 86.81 149 MET A N 1
ATOM 1211 C CA . MET A 1 149 ? -2.941 -6.543 17.110 1.00 86.81 149 MET A CA 1
ATOM 1212 C C . MET A 1 149 ? -2.967 -8.050 17.412 1.00 86.81 149 MET A C 1
ATOM 1214 O O . MET A 1 149 ? -2.253 -8.510 18.296 1.00 86.81 149 MET A O 1
ATOM 1218 N N . GLY A 1 150 ? -3.813 -8.818 16.719 1.00 67.00 150 GLY A N 1
ATOM 1219 C CA . GLY A 1 150 ? -4.119 -10.205 17.068 1.00 67.00 150 GLY A CA 1
ATOM 1220 C C . GLY A 1 150 ? -4.575 -11.042 15.880 1.00 67.00 150 GLY A C 1
ATOM 1221 O O . GLY A 1 150 ? -5.708 -11.507 15.857 1.00 67.00 150 GLY A O 1
ATOM 1222 N N . GLN A 1 151 ? -3.683 -11.212 14.909 1.00 47.44 151 GLN A N 1
ATOM 1223 C CA . GLN A 1 151 ? -3.570 -12.391 14.050 1.00 47.44 151 GLN A CA 1
ATOM 1224 C C . GLN A 1 151 ? -2.153 -12.338 13.479 1.00 47.44 151 GLN A C 1
ATOM 1226 O O . GLN A 1 151 ? -1.829 -11.461 12.682 1.00 47.44 151 GLN A O 1
ATOM 1231 N N . GLY A 1 152 ? -1.274 -13.191 14.002 1.00 47.94 152 GLY A N 1
ATOM 1232 C CA . GLY A 1 152 ? 0.035 -13.390 13.403 1.00 47.94 152 GLY A CA 1
ATOM 1233 C C . GLY A 1 152 ? -0.172 -14.020 12.038 1.00 47.94 152 GLY A C 1
ATOM 1234 O O . GLY A 1 152 ? -0.692 -15.124 11.995 1.00 47.94 152 GLY A O 1
ATOM 1235 N N . ASP A 1 153 ? 0.149 -13.272 10.984 1.00 43.19 153 ASP A N 1
ATOM 1236 C CA . ASP A 1 153 ? 0.527 -13.773 9.654 1.00 43.19 153 ASP A CA 1
ATOM 1237 C C . ASP A 1 153 ? 1.085 -12.645 8.749 1.00 43.19 153 ASP A C 1
ATOM 1239 O O . ASP A 1 153 ? 0.932 -12.698 7.541 1.00 43.19 153 ASP A O 1
ATOM 1243 N N . GLU A 1 154 ? 1.765 -11.618 9.291 1.00 45.97 154 GLU A N 1
ATOM 1244 C CA . GLU A 1 154 ? 2.552 -10.651 8.474 1.00 45.97 154 GLU A CA 1
ATOM 1245 C C . GLU A 1 154 ? 3.865 -10.187 9.150 1.00 45.97 154 GLU A C 1
ATOM 1247 O O . GLU A 1 154 ? 4.535 -9.254 8.703 1.00 45.97 154 GLU A O 1
ATOM 1252 N N . SER A 1 155 ? 4.283 -10.842 10.240 1.00 45.97 155 SER A N 1
ATOM 1253 C CA . SER A 1 155 ? 5.563 -10.538 10.906 1.00 45.97 155 SER A CA 1
ATOM 1254 C C . SER A 1 155 ? 6.761 -11.271 10.286 1.00 45.97 155 SER A C 1
ATOM 1256 O O . SER A 1 155 ? 7.892 -10.877 10.545 1.00 45.97 155 SER A O 1
ATOM 1258 N N . GLY A 1 156 ? 6.532 -12.283 9.437 1.00 46.75 156 GLY A N 1
ATOM 1259 C CA . GLY A 1 156 ? 7.602 -12.957 8.687 1.00 46.75 156 GLY A CA 1
ATOM 1260 C C . GLY A 1 156 ? 8.149 -12.093 7.549 1.00 46.75 156 GLY A C 1
ATOM 1261 O O . GLY A 1 156 ? 9.357 -11.923 7.419 1.00 46.75 156 GLY A O 1
ATOM 1262 N N . ASP A 1 157 ? 7.261 -11.441 6.799 1.00 50.81 157 ASP A N 1
ATOM 1263 C CA . ASP A 1 157 ? 7.662 -10.640 5.641 1.00 50.81 157 ASP A CA 1
ATOM 1264 C C . ASP A 1 157 ? 8.413 -9.370 6.048 1.00 50.81 157 ASP A C 1
ATOM 1266 O O . ASP A 1 157 ? 9.351 -8.966 5.369 1.00 50.81 157 ASP A O 1
ATOM 1270 N N . SER A 1 158 ? 8.055 -8.747 7.174 1.00 58.75 158 SER A N 1
ATOM 1271 C CA . SER A 1 158 ? 8.703 -7.506 7.619 1.00 58.75 158 SER A CA 1
ATOM 1272 C C . SER A 1 158 ? 10.141 -7.732 8.099 1.00 58.75 158 SER A C 1
ATOM 1274 O O . SER A 1 158 ? 11.023 -6.947 7.755 1.00 58.75 158 SER A O 1
ATOM 1276 N N . GLU A 1 159 ? 10.405 -8.801 8.858 1.00 61.62 159 GLU A N 1
ATOM 1277 C CA . GLU A 1 159 ? 11.758 -9.133 9.327 1.00 61.62 159 GLU A CA 1
ATOM 1278 C C . GLU A 1 159 ? 12.644 -9.636 8.179 1.00 61.62 159 GLU A C 1
ATOM 1280 O O . GLU A 1 159 ? 13.800 -9.223 8.067 1.00 61.62 159 GLU A O 1
ATOM 1285 N N . GLU A 1 160 ? 12.097 -10.447 7.268 1.00 61.44 160 GLU A N 1
ATOM 1286 C CA . GLU A 1 160 ? 12.812 -10.908 6.073 1.00 61.44 160 GLU A CA 1
ATOM 1287 C C . GLU A 1 160 ? 13.103 -9.762 5.095 1.00 61.44 160 GLU A C 1
ATOM 1289 O O . GLU A 1 160 ? 14.217 -9.661 4.577 1.00 61.44 160 GLU A O 1
ATOM 1294 N N . GLN A 1 161 ? 12.153 -8.845 4.878 1.00 64.19 161 GLN A N 1
ATOM 1295 C CA . GLN A 1 161 ? 12.368 -7.653 4.053 1.00 64.19 161 GLN A CA 1
ATOM 1296 C C . GLN A 1 161 ? 13.387 -6.703 4.688 1.00 64.19 161 GLN A C 1
ATOM 1298 O O . GLN A 1 161 ? 14.227 -6.151 3.976 1.00 64.19 161 GLN A O 1
ATOM 1303 N N . GLN A 1 162 ? 13.363 -6.530 6.013 1.00 70.00 162 GLN A N 1
ATOM 1304 C CA . GLN A 1 162 ? 14.360 -5.731 6.733 1.00 70.00 162 GLN A CA 1
ATOM 1305 C C . GLN A 1 162 ? 15.755 -6.364 6.672 1.00 70.00 162 GLN A C 1
ATOM 1307 O O . GLN A 1 162 ? 16.731 -5.648 6.436 1.00 70.00 162 GLN A O 1
ATOM 1312 N N . ALA A 1 163 ? 15.856 -7.688 6.810 1.00 76.44 163 ALA A N 1
ATOM 1313 C CA . ALA A 1 163 ? 17.107 -8.429 6.665 1.00 76.44 163 ALA A CA 1
ATOM 1314 C C . ALA A 1 163 ? 17.640 -8.405 5.219 1.00 76.44 163 ALA A C 1
ATOM 1316 O O . ALA A 1 163 ? 18.846 -8.313 4.990 1.00 76.44 163 ALA A O 1
ATOM 1317 N N . LEU A 1 164 ? 16.754 -8.439 4.221 1.00 76.12 164 LEU A N 1
ATOM 1318 C CA . LEU A 1 164 ? 17.125 -8.318 2.812 1.00 76.12 164 LEU A CA 1
ATOM 1319 C C . LEU A 1 164 ? 17.605 -6.897 2.477 1.00 76.12 164 LEU A C 1
ATOM 1321 O O . LEU A 1 164 ? 18.591 -6.727 1.757 1.00 76.12 164 LEU A O 1
ATOM 1325 N N . LEU A 1 165 ? 16.930 -5.874 3.012 1.00 76.31 165 LEU A N 1
ATOM 1326 C CA . LEU A 1 165 ? 17.312 -4.471 2.851 1.00 76.31 165 LEU A CA 1
ATOM 1327 C C . LEU A 1 165 ? 18.664 -4.175 3.500 1.00 76.31 165 LEU A C 1
ATOM 1329 O O . LEU A 1 165 ? 19.500 -3.519 2.876 1.00 76.31 165 LEU A O 1
ATOM 1333 N N . SER A 1 166 ? 18.908 -4.676 4.714 1.00 86.69 166 SER A N 1
ATOM 1334 C CA . SER A 1 166 ? 20.206 -4.516 5.373 1.00 86.69 166 SER A CA 1
ATOM 1335 C C . SER A 1 166 ? 21.320 -5.226 4.596 1.00 86.69 166 SER A C 1
ATOM 1337 O O . SER A 1 166 ? 22.348 -4.609 4.316 1.00 86.69 166 SER A O 1
ATOM 1339 N N . ALA A 1 167 ? 21.086 -6.454 4.124 1.00 84.00 167 ALA A N 1
ATOM 1340 C CA . ALA A 1 167 ? 22.055 -7.205 3.323 1.00 84.00 167 ALA A CA 1
ATOM 1341 C C . ALA A 1 167 ? 22.384 -6.539 1.970 1.00 84.00 167 ALA A C 1
ATOM 1343 O O . ALA A 1 167 ? 23.514 -6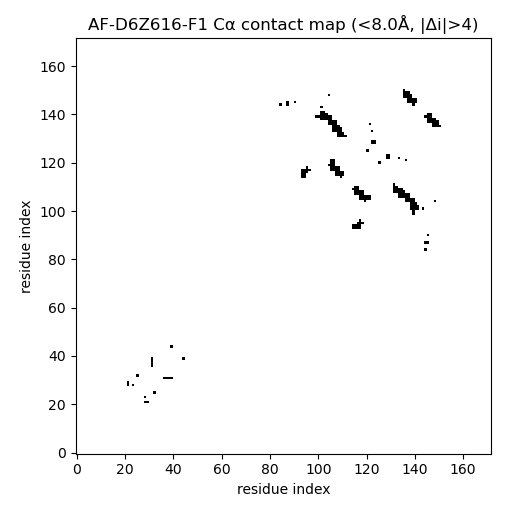.631 1.484 1.00 84.00 167 ALA A O 1
ATOM 1344 N N . LEU A 1 168 ? 21.415 -5.859 1.346 1.00 79.94 168 LEU A N 1
ATOM 1345 C CA . LEU A 1 168 ? 21.630 -5.087 0.116 1.00 79.94 168 LEU A CA 1
ATOM 1346 C C . LEU A 1 168 ? 22.423 -3.796 0.356 1.00 79.94 168 LEU A C 1
ATOM 1348 O O . LEU A 1 168 ? 23.186 -3.385 -0.518 1.00 79.94 168 LEU A O 1
ATOM 1352 N N . LEU A 1 169 ? 22.261 -3.170 1.523 1.00 79.94 169 LEU A N 1
ATOM 1353 C CA . LEU A 1 169 ? 22.996 -1.962 1.905 1.00 79.94 169 LEU A CA 1
ATOM 1354 C C . LEU A 1 169 ? 24.434 -2.260 2.364 1.00 79.94 169 LEU A C 1
ATOM 1356 O O . LEU A 1 169 ? 25.308 -1.423 2.153 1.00 79.94 169 LEU A O 1
ATOM 1360 N N . GLU A 1 170 ? 24.704 -3.445 2.921 1.00 80.38 170 GLU A N 1
ATOM 1361 C CA . GLU A 1 170 ? 26.058 -3.877 3.312 1.00 80.38 170 GLU A CA 1
ATOM 1362 C C . GLU A 1 170 ? 26.949 -4.306 2.131 1.00 80.38 170 GLU A C 1
ATOM 1364 O O . GLU A 1 170 ? 28.171 -4.301 2.251 1.00 80.38 170 GLU A O 1
ATOM 1369 N N . LYS A 1 171 ? 26.378 -4.658 0.972 1.00 57.09 171 LYS A N 1
ATOM 1370 C CA . LYS A 1 171 ? 27.125 -5.165 -0.199 1.00 57.09 171 LYS A CA 1
ATOM 1371 C C . LYS A 1 171 ? 27.656 -4.085 -1.160 1.00 57.09 171 LYS A C 1
ATOM 1373 O O . LYS A 1 171 ? 27.779 -4.349 -2.359 1.00 57.09 171 LYS A O 1
ATOM 1378 N N . ARG A 1 172 ? 27.983 -2.889 -0.664 1.00 46.75 172 ARG A N 1
ATOM 1379 C CA . ARG A 1 172 ? 28.559 -1.804 -1.477 1.00 46.75 172 ARG A CA 1
ATOM 1380 C C . ARG A 1 172 ? 30.046 -1.589 -1.226 1.00 46.75 172 ARG A C 1
ATOM 1382 O O . ARG A 1 172 ? 30.444 -1.547 -0.046 1.00 46.75 172 ARG A O 1
#